Protein AF-A0A937B1C6-F1 (afdb_monomer_lite)

Sequence (159 aa):
MSKPRALLRRDWNGLRVAVRQAAEAGGISPDDLRMLPVHGDHEQVLGKVRQTFFNKTKPDAAWPDPPVPPEELLPKLIPAEEKAWLLLNETQKERNKFWVYEGRASAVCLILSRVPFDHAWLVCRKYEWMLHITDHDALIAYGAEMSVKLKASADGNFI

Structure (mmCIF, N/CA/C/O backbone):
data_AF-A0A937B1C6-F1
#
_entry.id   AF-A0A937B1C6-F1
#
loop_
_atom_site.group_PDB
_atom_site.id
_atom_site.type_symbol
_atom_site.label_atom_id
_atom_site.label_alt_id
_atom_site.label_comp_id
_atom_site.label_asym_id
_atom_site.label_entity_id
_atom_site.label_seq_id
_atom_site.pdbx_PDB_ins_code
_atom_site.Cartn_x
_atom_site.Cartn_y
_atom_site.Cartn_z
_atom_site.occupancy
_atom_site.B_iso_or_equiv
_atom_site.auth_seq_id
_atom_site.auth_comp_id
_atom_site.auth_asym_id
_atom_site.auth_atom_id
_atom_site.pdbx_PDB_model_num
ATOM 1 N N . MET A 1 1 ? 17.159 -11.667 -1.334 1.00 37.09 1 MET A N 1
ATOM 2 C CA . MET A 1 1 ? 17.625 -11.583 -2.740 1.00 37.09 1 MET A CA 1
ATOM 3 C C . MET A 1 1 ? 17.302 -10.185 -3.245 1.00 37.09 1 MET A C 1
ATOM 5 O O . MET A 1 1 ? 16.128 -9.885 -3.393 1.00 37.09 1 MET A O 1
ATOM 9 N N . SER A 1 2 ? 18.294 -9.312 -3.445 1.00 38.72 2 SER A N 1
ATOM 10 C CA . SER A 1 2 ? 18.035 -7.954 -3.948 1.00 38.72 2 SER A CA 1
ATOM 11 C C . SER A 1 2 ? 17.476 -7.995 -5.371 1.00 38.72 2 SER A C 1
ATOM 13 O O . SER A 1 2 ? 18.034 -8.670 -6.240 1.00 38.72 2 SER A O 1
ATOM 15 N N . LYS A 1 3 ? 16.382 -7.262 -5.605 1.00 40.69 3 LYS A N 1
ATOM 16 C CA . LYS A 1 3 ? 15.739 -7.120 -6.918 1.00 40.69 3 LYS A CA 1
ATOM 17 C C . LYS A 1 3 ? 16.776 -6.630 -7.959 1.00 40.69 3 LYS A C 1
ATOM 19 O O . LYS A 1 3 ? 17.524 -5.688 -7.681 1.00 40.69 3 LYS A O 1
ATOM 24 N N . PRO A 1 4 ? 16.887 -7.262 -9.144 1.00 39.56 4 PRO A N 1
ATOM 25 C CA . PRO A 1 4 ? 17.923 -6.929 -10.120 1.00 39.56 4 PRO A CA 1
ATOM 26 C C . PRO A 1 4 ? 17.765 -5.502 -10.677 1.00 39.56 4 PRO A C 1
ATOM 28 O O . PRO A 1 4 ? 16.711 -5.124 -11.185 1.00 39.56 4 PRO A O 1
ATOM 31 N N . ARG A 1 5 ? 18.867 -4.734 -10.652 1.00 44.44 5 ARG A N 1
ATOM 32 C CA . ARG A 1 5 ? 19.009 -3.310 -11.050 1.00 44.44 5 ARG A CA 1
ATOM 33 C C . ARG A 1 5 ? 18.690 -2.971 -12.524 1.00 44.44 5 ARG A C 1
ATOM 35 O O . ARG A 1 5 ? 18.899 -1.838 -12.949 1.00 44.44 5 ARG A O 1
ATOM 42 N N . ALA A 1 6 ? 18.185 -3.915 -13.316 1.00 41.50 6 ALA A N 1
ATOM 43 C CA . ALA A 1 6 ? 17.948 -3.745 -14.754 1.00 41.50 6 ALA A CA 1
ATOM 44 C C . ALA A 1 6 ? 16.578 -3.127 -15.114 1.00 41.50 6 ALA A C 1
ATOM 46 O O . ALA A 1 6 ? 16.298 -2.909 -16.289 1.00 41.50 6 ALA A O 1
ATOM 47 N N . LEU A 1 7 ? 15.723 -2.812 -14.134 1.00 47.03 7 LEU A N 1
ATOM 48 C CA . LEU A 1 7 ? 14.363 -2.300 -14.374 1.00 47.03 7 LEU A CA 1
ATOM 49 C C . LEU A 1 7 ? 14.267 -0.769 -14.547 1.00 47.03 7 LEU A C 1
ATOM 51 O O . LEU A 1 7 ? 13.194 -0.251 -14.832 1.00 47.03 7 LEU A O 1
ATOM 55 N N . LEU A 1 8 ? 15.385 -0.040 -14.470 1.00 45.09 8 LEU A N 1
ATOM 56 C CA . LEU A 1 8 ? 15.439 1.434 -14.427 1.00 45.09 8 LEU A CA 1
ATOM 57 C C . LEU A 1 8 ? 15.171 2.170 -15.764 1.00 45.09 8 LEU A C 1
ATOM 59 O O . LEU A 1 8 ? 15.509 3.348 -15.890 1.00 45.09 8 LEU A O 1
ATOM 63 N N . ARG A 1 9 ? 14.607 1.509 -16.784 1.00 44.66 9 ARG A N 1
ATOM 64 C CA . ARG A 1 9 ? 14.309 2.119 -18.102 1.00 44.66 9 ARG A CA 1
ATOM 65 C C . ARG A 1 9 ? 13.010 1.613 -18.738 1.00 44.66 9 ARG A C 1
ATOM 67 O O . ARG A 1 9 ? 12.961 1.415 -19.949 1.00 44.66 9 ARG A O 1
ATOM 74 N N . ARG A 1 10 ? 11.967 1.352 -17.952 1.00 47.50 10 ARG A N 1
ATOM 75 C CA . ARG A 1 10 ? 10.640 1.105 -18.529 1.00 47.50 10 ARG A CA 1
ATOM 76 C C . ARG A 1 10 ? 9.849 2.404 -18.532 1.00 47.50 10 ARG A C 1
ATOM 78 O O . ARG A 1 10 ? 9.736 3.072 -17.512 1.00 47.50 10 ARG A O 1
ATOM 85 N N . ASP A 1 11 ? 9.378 2.776 -19.719 1.00 48.97 11 ASP A N 1
ATOM 86 C CA . ASP A 1 11 ? 8.390 3.831 -19.910 1.00 48.97 11 ASP A CA 1
ATOM 87 C C . ASP A 1 11 ? 7.230 3.608 -18.938 1.00 48.97 11 ASP A C 1
ATOM 89 O O . ASP A 1 11 ? 6.852 2.458 -18.743 1.00 48.97 11 ASP A O 1
ATOM 93 N N . TRP A 1 12 ? 6.634 4.687 -18.417 1.00 53.59 12 TRP A N 1
ATOM 94 C CA . TRP A 1 12 ? 5.510 4.758 -17.455 1.00 53.59 12 TRP A CA 1
ATOM 95 C C . TRP A 1 12 ? 4.392 3.694 -17.595 1.00 53.59 12 TRP A C 1
ATOM 97 O O . TRP A 1 12 ? 3.596 3.448 -16.690 1.00 53.59 12 TRP A O 1
ATOM 107 N N . ASN A 1 13 ? 4.278 3.071 -18.765 1.00 63.34 13 ASN A N 1
ATOM 108 C CA . ASN A 1 13 ? 3.375 1.963 -19.030 1.00 63.34 13 ASN A CA 1
ATOM 109 C C . ASN A 1 13 ? 3.829 0.620 -18.432 1.00 63.34 13 ASN A C 1
ATOM 111 O O . ASN A 1 13 ? 2.987 -0.264 -18.301 1.00 63.34 13 ASN A O 1
ATOM 115 N N . GLY A 1 14 ? 5.103 0.435 -18.083 1.00 81.88 14 GLY A N 1
ATOM 116 C CA . GLY A 1 14 ? 5.681 -0.850 -17.696 1.00 81.88 14 GLY A CA 1
ATOM 117 C C . GLY A 1 14 ? 5.061 -1.414 -16.426 1.00 81.88 14 GLY A C 1
ATOM 118 O O . GLY A 1 14 ? 4.518 -2.521 -16.451 1.00 81.88 14 GLY A O 1
ATOM 119 N N . LEU A 1 15 ? 5.083 -0.637 -15.341 1.00 85.81 15 LEU A N 1
ATOM 120 C CA . LEU A 1 15 ? 4.482 -1.043 -14.070 1.00 85.81 15 LEU A CA 1
ATOM 121 C C . LEU A 1 15 ? 2.972 -1.263 -14.198 1.00 85.81 15 LEU A C 1
ATOM 123 O O . LEU A 1 15 ? 2.452 -2.283 -13.754 1.00 85.81 15 LEU A O 1
ATOM 127 N N . ARG A 1 16 ? 2.262 -0.351 -14.867 1.00 87.56 16 ARG A N 1
ATOM 128 C CA . ARG A 1 16 ? 0.814 -0.482 -15.088 1.00 87.56 16 ARG A CA 1
ATOM 129 C C . ARG A 1 16 ? 0.461 -1.743 -15.883 1.00 87.56 16 ARG A C 1
ATOM 131 O O . ARG A 1 16 ? -0.493 -2.441 -15.544 1.00 87.56 16 ARG A O 1
ATOM 138 N N . VAL A 1 17 ? 1.224 -2.045 -16.935 1.00 89.12 17 VAL A N 1
ATOM 139 C CA . VAL A 1 17 ? 1.053 -3.271 -17.728 1.00 89.12 17 VAL A CA 1
ATOM 140 C C . VAL A 1 17 ? 1.346 -4.503 -16.876 1.00 89.12 17 VAL A C 1
ATOM 142 O O . VAL A 1 17 ? 0.567 -5.450 -16.934 1.00 89.12 17 VAL A O 1
ATOM 145 N N . ALA A 1 18 ? 2.395 -4.473 -16.051 1.00 90.94 18 ALA A N 1
ATOM 146 C CA . ALA A 1 18 ? 2.729 -5.571 -15.148 1.00 90.94 18 ALA A CA 1
ATOM 147 C C . ALA A 1 18 ? 1.622 -5.825 -14.112 1.00 90.94 18 ALA A C 1
ATOM 149 O O . ALA A 1 18 ? 1.238 -6.973 -13.914 1.00 90.94 18 ALA A O 1
ATOM 150 N N . VAL A 1 19 ? 1.054 -4.773 -13.509 1.00 93.69 19 VAL A N 1
ATOM 151 C CA . VAL A 1 19 ? -0.090 -4.891 -12.585 1.00 93.69 19 VAL A CA 1
ATOM 152 C C . VAL A 1 19 ? -1.290 -5.511 -13.287 1.00 93.69 19 VAL A C 1
ATOM 154 O O . VAL A 1 19 ? -1.878 -6.453 -12.761 1.00 93.69 19 VAL A O 1
ATOM 157 N N . ARG A 1 20 ? -1.628 -5.044 -14.494 1.00 93.19 20 ARG A N 1
ATOM 158 C CA . ARG A 1 20 ? -2.737 -5.612 -15.271 1.00 93.19 20 ARG A CA 1
ATOM 159 C C . ARG A 1 20 ? -2.511 -7.094 -15.584 1.00 93.19 20 ARG A C 1
ATOM 161 O O . ARG A 1 20 ? -3.400 -7.899 -15.346 1.00 93.19 20 ARG A O 1
ATOM 168 N N . GLN A 1 21 ? -1.323 -7.459 -16.063 1.00 93.94 21 GLN A N 1
ATOM 169 C CA . GLN A 1 21 ? -0.977 -8.852 -16.363 1.00 93.94 21 GLN A CA 1
ATOM 170 C C . GLN A 1 21 ? -1.002 -9.734 -15.108 1.00 93.94 21 GLN A C 1
ATOM 172 O O . GLN A 1 21 ? -1.481 -10.863 -15.159 1.00 93.94 21 GLN A O 1
ATOM 177 N N . ALA A 1 22 ? -0.517 -9.225 -13.973 1.00 95.00 22 ALA A N 1
ATOM 178 C CA . ALA A 1 22 ? -0.553 -9.940 -12.702 1.00 95.00 22 ALA A CA 1
ATOM 179 C C . ALA A 1 22 ? -1.988 -10.133 -12.187 1.00 95.00 22 ALA A C 1
ATOM 181 O O . ALA A 1 22 ? -2.290 -11.205 -11.659 1.00 95.00 22 ALA A O 1
ATOM 182 N N . ALA A 1 23 ? -2.861 -9.136 -12.374 1.00 95.81 23 ALA A N 1
ATOM 183 C CA . ALA A 1 23 ? -4.282 -9.222 -12.052 1.00 95.81 23 ALA A CA 1
ATOM 184 C C . ALA A 1 23 ? -4.990 -10.271 -12.922 1.00 95.81 23 ALA A C 1
ATOM 186 O O . ALA A 1 23 ? -5.643 -11.164 -12.386 1.00 95.81 23 ALA A O 1
ATOM 187 N N . GLU A 1 24 ? -4.782 -10.228 -14.242 1.00 94.94 24 GLU A N 1
ATOM 188 C CA . GLU A 1 24 ? -5.323 -11.206 -15.198 1.00 94.94 24 GLU A CA 1
ATOM 189 C C . GLU A 1 24 ? -4.852 -12.632 -14.870 1.00 94.94 24 GLU A C 1
ATOM 191 O O . GLU A 1 24 ? -5.668 -13.538 -14.711 1.00 94.94 24 GLU A O 1
ATOM 196 N N . ALA A 1 25 ? -3.545 -12.829 -14.669 1.00 95.19 25 ALA A N 1
ATOM 197 C CA . ALA A 1 25 ? -2.973 -14.125 -14.294 1.00 95.19 25 ALA A CA 1
ATOM 198 C C . ALA A 1 25 ? -3.381 -14.592 -12.884 1.00 95.19 25 ALA A C 1
ATOM 200 O O . ALA A 1 25 ? -3.218 -15.762 -12.540 1.00 95.19 25 ALA A O 1
ATOM 201 N N . GLY A 1 26 ? -3.842 -13.678 -12.030 1.00 93.69 26 GLY A N 1
ATOM 202 C CA . GLY A 1 26 ? -4.365 -13.967 -10.697 1.00 93.69 26 GLY A CA 1
ATOM 203 C C . GLY A 1 26 ? -5.875 -14.196 -10.662 1.00 93.69 26 GLY A C 1
ATOM 204 O O . GLY A 1 26 ? -6.388 -14.513 -9.594 1.00 93.69 26 GLY A O 1
ATOM 205 N N . GLY A 1 27 ? -6.585 -14.015 -11.782 1.00 95.94 27 GLY A N 1
ATOM 206 C CA . GLY A 1 27 ? -8.049 -14.030 -11.807 1.00 95.94 27 GLY A CA 1
ATOM 207 C C . GLY A 1 27 ? -8.683 -12.914 -10.966 1.00 95.94 27 GLY A C 1
ATOM 208 O O . GLY A 1 27 ? -9.803 -13.077 -10.490 1.00 95.94 27 GLY A O 1
ATOM 209 N N . ILE A 1 28 ? -7.970 -11.803 -10.744 1.00 96.19 28 ILE A N 1
ATOM 210 C CA . ILE A 1 28 ? -8.456 -10.681 -9.935 1.00 96.19 28 ILE A CA 1
ATOM 211 C C . ILE A 1 28 ? -9.501 -9.908 -10.740 1.00 96.19 28 ILE A C 1
ATOM 213 O O . ILE A 1 28 ? -9.219 -9.407 -11.831 1.00 96.19 28 ILE A O 1
ATOM 217 N N . SER A 1 29 ? -10.707 -9.795 -10.188 1.00 95.06 29 SER A N 1
ATOM 218 C CA . SER A 1 29 ? -11.787 -9.035 -10.809 1.00 95.06 29 SER A CA 1
ATOM 219 C C . SER A 1 29 ? -11.592 -7.519 -10.629 1.00 95.06 29 SER A C 1
ATOM 221 O O . SER A 1 29 ? -10.956 -7.086 -9.663 1.00 95.06 29 SER A O 1
ATOM 223 N N . PRO A 1 30 ? -12.197 -6.676 -11.487 1.00 92.62 30 PRO A N 1
ATOM 224 C CA . PRO A 1 30 ? -12.214 -5.226 -11.283 1.00 92.62 30 PRO A CA 1
ATOM 225 C C . PRO A 1 30 ? -12.849 -4.772 -9.955 1.00 92.62 30 PRO A C 1
ATOM 227 O O . PRO A 1 30 ? -12.549 -3.678 -9.478 1.00 92.62 30 PRO A O 1
ATOM 230 N N . ASP A 1 31 ? -13.706 -5.592 -9.339 1.00 92.88 31 ASP A N 1
ATOM 231 C CA . ASP A 1 31 ? -14.314 -5.286 -8.036 1.00 92.88 31 ASP A CA 1
ATOM 232 C C . ASP A 1 31 ? -13.335 -5.468 -6.867 1.00 92.88 31 ASP A C 1
ATOM 234 O O . ASP A 1 31 ? -13.509 -4.858 -5.798 1.00 92.88 31 ASP A O 1
ATOM 238 N N . ASP A 1 32 ? -12.307 -6.290 -7.090 1.00 95.56 32 ASP A N 1
ATOM 239 C CA . ASP A 1 32 ? -11.260 -6.627 -6.130 1.00 95.56 32 ASP A CA 1
ATOM 240 C C . ASP A 1 32 ? -9.988 -5.815 -6.352 1.00 95.56 32 ASP A C 1
ATOM 242 O O . ASP A 1 32 ? -9.258 -5.568 -5.391 1.00 95.56 32 ASP A O 1
ATOM 246 N N . LEU A 1 33 ? -9.744 -5.355 -7.581 1.00 96.56 33 LEU A N 1
ATOM 247 C CA . LEU A 1 33 ? -8.722 -4.365 -7.889 1.00 96.56 33 LEU A CA 1
ATOM 248 C C . LEU A 1 33 ? -9.046 -3.605 -9.180 1.00 96.56 33 LEU A C 1
ATOM 250 O O . LEU A 1 33 ? -9.074 -4.177 -10.269 1.00 96.56 33 LEU A O 1
ATOM 254 N N . ARG A 1 34 ? -9.169 -2.282 -9.082 1.00 94.81 34 ARG A N 1
ATOM 255 C CA . ARG A 1 34 ? -9.315 -1.389 -10.237 1.00 94.81 34 ARG A CA 1
ATOM 256 C C . ARG A 1 34 ? -8.383 -0.197 -10.137 1.00 94.81 34 ARG A C 1
ATOM 258 O O . ARG A 1 34 ? -8.216 0.394 -9.075 1.00 94.81 34 ARG A O 1
ATOM 265 N N . MET A 1 35 ? -7.809 0.191 -11.268 1.00 93.75 35 MET A N 1
ATOM 266 C CA . MET A 1 35 ? -7.075 1.449 -11.379 1.00 93.75 35 MET A CA 1
ATOM 267 C C . MET A 1 35 ? -8.065 2.616 -11.411 1.00 93.75 35 MET A C 1
ATOM 269 O O . MET A 1 35 ? -9.061 2.560 -12.136 1.00 93.75 35 MET A O 1
ATOM 273 N N . LEU A 1 36 ? -7.784 3.680 -10.661 1.00 90.75 36 LEU A N 1
ATOM 274 C CA . LEU A 1 36 ? -8.572 4.904 -10.737 1.00 90.75 36 LEU A CA 1
ATOM 275 C C . LEU A 1 36 ? -8.238 5.680 -12.023 1.00 90.75 36 LEU A C 1
ATOM 277 O O . LEU A 1 36 ? -7.070 5.735 -12.426 1.00 90.75 36 LEU A O 1
ATOM 281 N N . PRO A 1 37 ? -9.235 6.300 -12.680 1.00 83.56 37 PRO A N 1
ATOM 282 C CA . PRO A 1 37 ? -8.989 7.188 -13.810 1.00 83.56 37 PRO A CA 1
ATOM 283 C C . PRO A 1 37 ? -8.097 8.359 -13.397 1.00 83.56 37 PRO A C 1
ATOM 285 O O . PRO A 1 37 ? -8.321 8.973 -12.358 1.00 83.56 37 PRO A O 1
ATOM 288 N N . VAL A 1 38 ? -7.107 8.694 -14.233 1.00 74.00 38 VAL A N 1
ATOM 289 C CA . VAL A 1 38 ? -6.123 9.750 -13.930 1.00 74.00 38 VAL A CA 1
ATOM 290 C C . VAL A 1 38 ? -6.786 11.114 -13.714 1.00 74.00 38 VAL A C 1
ATOM 292 O O . VAL A 1 38 ? -6.314 11.885 -12.885 1.00 74.00 38 VAL A O 1
ATOM 295 N N . HIS A 1 39 ? -7.884 11.385 -14.421 1.00 72.31 39 HIS A N 1
ATOM 296 C CA . HIS A 1 39 ? -8.707 12.577 -14.244 1.00 72.31 39 HIS A CA 1
ATOM 297 C C . HIS A 1 39 ? -9.908 12.242 -13.348 1.00 72.31 39 HIS A C 1
ATOM 299 O O . HIS A 1 39 ? -10.688 11.351 -13.685 1.00 72.31 39 HIS A O 1
ATOM 305 N N . GLY A 1 40 ? -10.056 12.948 -12.220 1.00 77.25 40 GLY A N 1
ATOM 306 C CA . GLY A 1 40 ? -11.126 12.730 -11.237 1.00 77.25 40 GLY A CA 1
ATOM 307 C C . GLY A 1 40 ? -10.610 12.169 -9.909 1.00 7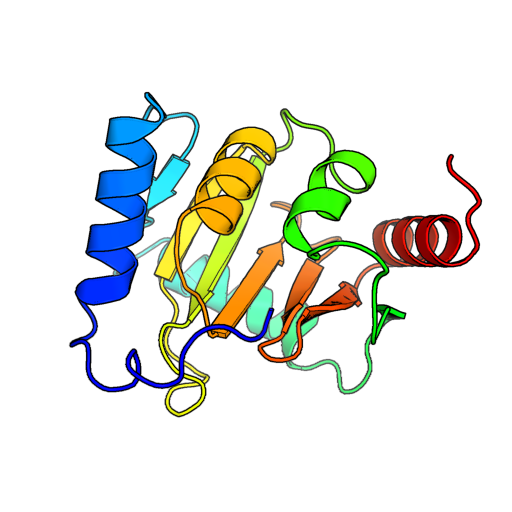7.25 40 GLY A C 1
ATOM 308 O O . GLY A 1 40 ? -9.762 12.784 -9.260 1.00 77.25 40 GLY A O 1
ATOM 309 N N . ASP A 1 41 ? -11.119 11.001 -9.506 1.00 81.31 41 ASP A N 1
ATOM 310 C CA . ASP A 1 41 ? -10.888 10.388 -8.185 1.00 81.31 41 ASP A CA 1
ATOM 311 C C . ASP A 1 41 ? -9.402 10.239 -7.823 1.00 81.31 41 ASP A C 1
ATOM 313 O O . ASP A 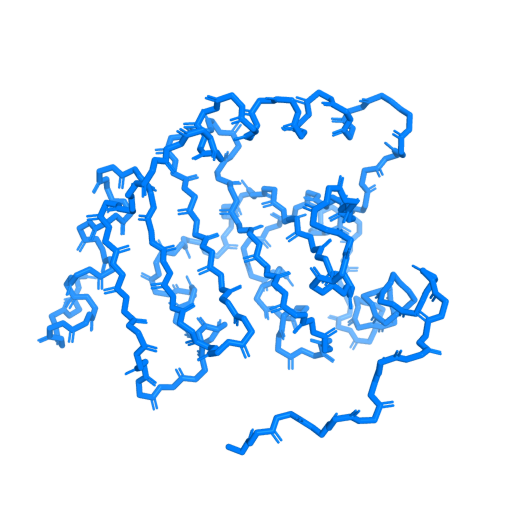1 41 ? -9.024 10.358 -6.657 1.00 81.31 41 ASP A O 1
ATOM 317 N N . HIS A 1 42 ? -8.539 10.033 -8.821 1.00 87.00 42 HIS A N 1
ATOM 318 C CA . HIS A 1 42 ? -7.095 9.934 -8.637 1.00 87.00 42 HIS A CA 1
ATOM 319 C C . HIS A 1 42 ? -6.490 11.160 -7.935 1.00 87.00 42 HIS A C 1
ATOM 321 O O . HIS A 1 42 ? -5.772 11.014 -6.942 1.00 87.00 42 HIS A O 1
ATOM 327 N N . GLU A 1 43 ? -6.798 12.369 -8.409 1.00 86.56 43 GLU A N 1
ATOM 328 C CA . GLU A 1 43 ? -6.253 13.605 -7.840 1.00 86.56 43 GLU A CA 1
ATOM 329 C C . GLU A 1 43 ? -6.802 13.862 -6.437 1.00 86.56 43 GLU A C 1
ATOM 331 O O . GLU A 1 43 ? -6.062 14.290 -5.549 1.00 86.56 43 GLU A O 1
ATOM 336 N N . GLN A 1 44 ? -8.079 13.542 -6.209 1.00 91.06 44 GLN A N 1
ATOM 337 C CA . GLN A 1 44 ? -8.703 13.687 -4.897 1.00 91.06 44 GLN A CA 1
ATOM 338 C C . GLN A 1 44 ? -8.060 12.753 -3.864 1.00 91.06 44 GLN A C 1
ATOM 340 O O . GLN A 1 44 ? -7.744 13.188 -2.751 1.00 91.06 44 GLN A O 1
ATOM 345 N N . VAL A 1 45 ? -7.842 11.483 -4.225 1.00 94.06 45 VAL A N 1
ATOM 346 C CA . VAL A 1 45 ? -7.188 10.510 -3.344 1.00 94.06 45 VAL A CA 1
ATOM 347 C C . VAL A 1 45 ? -5.762 10.957 -3.044 1.00 94.06 45 VAL A C 1
ATOM 349 O O . VAL A 1 45 ? -5.407 11.059 -1.870 1.00 94.06 45 VAL A O 1
ATOM 352 N N . LEU A 1 46 ? -4.967 11.301 -4.063 1.00 91.69 46 LEU A N 1
ATOM 353 C CA . LEU A 1 46 ? -3.597 11.778 -3.854 1.00 91.69 46 LEU A CA 1
ATOM 354 C C . LEU A 1 46 ? -3.536 13.052 -3.011 1.00 91.69 46 LEU A C 1
ATOM 356 O O . LEU A 1 46 ? -2.674 13.156 -2.139 1.00 91.69 46 LEU A O 1
ATOM 360 N N . GLY A 1 47 ? -4.441 14.006 -3.238 1.00 92.06 47 GLY A N 1
ATOM 361 C CA . GLY A 1 47 ? -4.531 15.236 -2.451 1.00 92.06 47 GLY A CA 1
ATOM 362 C C . GLY A 1 47 ? -4.734 14.947 -0.965 1.00 92.06 47 GLY A C 1
ATOM 363 O O . GLY A 1 47 ? -3.984 15.458 -0.131 1.00 92.06 47 GLY A O 1
ATOM 364 N N . LYS A 1 48 ? -5.676 14.055 -0.635 1.00 94.75 48 LYS A N 1
ATOM 365 C CA . LYS A 1 48 ? -5.926 13.629 0.750 1.00 94.75 48 LYS A CA 1
ATOM 366 C C . LYS A 1 48 ? -4.751 12.861 1.350 1.00 94.75 48 LYS A C 1
ATOM 368 O O . LYS A 1 48 ? -4.347 13.166 2.466 1.00 94.75 48 LYS A O 1
ATOM 373 N N . VAL A 1 49 ? -4.153 11.913 0.620 1.00 94.75 49 VAL A N 1
ATOM 374 C CA . VAL A 1 49 ? -2.970 11.174 1.108 1.00 94.75 49 VAL A CA 1
ATOM 375 C C . VAL A 1 49 ? -1.822 12.131 1.423 1.00 94.75 49 VAL A C 1
ATOM 377 O O . VAL A 1 49 ? -1.197 12.025 2.479 1.00 94.75 49 VAL A O 1
ATOM 380 N N . ARG A 1 50 ? -1.568 13.102 0.539 1.00 92.62 50 ARG A N 1
ATOM 381 C CA . ARG A 1 50 ? -0.516 14.104 0.738 1.00 92.62 50 ARG A CA 1
ATOM 382 C C . ARG A 1 50 ? -0.768 14.951 1.978 1.00 92.62 50 ARG A C 1
ATOM 384 O O . ARG A 1 50 ? 0.126 15.087 2.811 1.00 92.62 50 ARG A O 1
ATOM 391 N N . GLN A 1 51 ? -1.987 15.474 2.105 1.00 94.19 51 GLN A N 1
ATOM 392 C CA . GLN A 1 51 ? -2.391 16.309 3.231 1.00 94.19 51 GLN A CA 1
ATOM 393 C C . GLN A 1 51 ? -2.274 15.567 4.568 1.00 94.19 51 GLN A C 1
ATOM 395 O O . GLN A 1 51 ? -1.767 16.140 5.530 1.00 94.19 51 GLN A O 1
ATOM 400 N N . THR A 1 52 ? -2.720 14.310 4.620 1.00 94.38 52 THR A N 1
ATOM 401 C CA . THR A 1 52 ? -2.805 13.535 5.866 1.00 94.38 52 THR A CA 1
ATOM 402 C C . THR A 1 52 ? -1.479 12.891 6.264 1.00 94.38 52 THR A C 1
ATOM 404 O O . THR A 1 52 ? -1.137 12.863 7.448 1.00 94.38 52 THR A O 1
ATOM 407 N N . PHE A 1 53 ? -0.725 12.358 5.297 1.00 94.50 53 PHE A N 1
ATOM 408 C CA . PHE A 1 53 ? 0.416 11.487 5.583 1.00 94.50 53 PHE A CA 1
ATOM 409 C C . PHE A 1 53 ? 1.750 12.019 5.067 1.00 94.50 53 PHE A C 1
ATOM 411 O O . PHE A 1 53 ? 2.712 12.027 5.829 1.00 94.50 53 PHE A O 1
ATOM 418 N N . PHE A 1 54 ? 1.847 12.478 3.814 1.00 89.88 54 PHE A N 1
ATOM 419 C CA . PHE A 1 54 ? 3.164 12.813 3.236 1.00 89.88 54 PHE A CA 1
ATOM 420 C C . PHE A 1 54 ? 3.792 14.076 3.832 1.00 89.88 54 PHE A C 1
ATOM 422 O O . PHE A 1 54 ? 5.008 14.232 3.785 1.00 89.88 54 PHE A O 1
ATOM 429 N N . ASN A 1 55 ? 2.988 14.955 4.432 1.00 87.31 55 ASN A N 1
ATOM 430 C CA . ASN A 1 55 ? 3.496 16.117 5.161 1.00 87.31 55 ASN A CA 1
ATOM 431 C C . ASN A 1 55 ? 4.084 15.761 6.541 1.00 87.31 55 ASN A C 1
ATOM 433 O O . ASN A 1 55 ? 4.684 16.620 7.189 1.00 87.31 55 ASN A O 1
ATOM 437 N N . LYS A 1 56 ? 3.924 14.519 7.019 1.00 87.62 56 LYS A N 1
ATOM 438 C CA . LYS A 1 56 ? 4.531 14.075 8.277 1.00 87.62 56 LYS A CA 1
ATOM 439 C C . LYS A 1 56 ? 6.032 13.856 8.086 1.00 87.62 56 LYS A C 1
ATOM 441 O O . LYS A 1 56 ? 6.460 13.130 7.196 1.00 87.62 56 LYS A O 1
ATOM 446 N N . THR A 1 57 ? 6.837 14.434 8.975 1.00 81.62 57 THR A N 1
ATOM 447 C CA . THR A 1 57 ? 8.307 14.326 8.932 1.00 81.62 57 THR A CA 1
ATOM 448 C C . THR A 1 57 ? 8.847 13.049 9.571 1.00 81.62 57 THR A C 1
ATOM 450 O O . THR A 1 57 ? 9.998 12.689 9.335 1.00 81.62 57 THR A O 1
ATOM 453 N N . LYS A 1 58 ? 8.039 12.366 10.390 1.00 89.00 58 LYS A N 1
ATOM 454 C CA . LYS A 1 58 ? 8.411 11.125 11.071 1.00 89.00 58 LYS A CA 1
ATOM 455 C C . LYS A 1 58 ? 7.284 10.097 10.969 1.00 89.00 58 LYS A C 1
ATOM 457 O O . LYS A 1 58 ? 6.119 10.488 11.070 1.00 89.00 58 LYS A O 1
ATOM 462 N N . PRO A 1 59 ? 7.617 8.812 10.773 1.00 92.44 59 PRO A N 1
ATOM 463 C CA . PRO A 1 59 ? 6.640 7.743 10.875 1.00 92.44 59 PRO A CA 1
ATOM 464 C C . PRO A 1 59 ? 6.257 7.468 12.331 1.00 92.44 59 PRO A C 1
ATOM 466 O O . PRO A 1 59 ? 7.024 7.754 13.252 1.00 92.44 59 PRO A O 1
ATOM 469 N N . ASP A 1 60 ? 5.080 6.879 12.522 1.00 95.94 60 ASP A N 1
ATOM 470 C CA . ASP A 1 60 ? 4.559 6.508 13.843 1.00 95.94 60 ASP A CA 1
ATOM 471 C C . ASP A 1 60 ? 5.153 5.147 14.309 1.00 95.94 60 ASP A C 1
ATOM 473 O O . ASP A 1 60 ? 5.347 4.899 15.511 1.00 95.94 60 ASP A O 1
ATOM 477 N N . ALA A 1 61 ? 5.511 4.281 13.351 1.00 96.81 61 ALA A N 1
ATOM 478 C CA . ALA A 1 61 ? 6.346 3.091 13.534 1.00 96.81 61 ALA A CA 1
ATOM 479 C C . ALA A 1 61 ? 7.106 2.732 12.244 1.00 96.81 61 ALA A C 1
ATOM 481 O O . ALA A 1 61 ? 6.664 3.053 11.142 1.00 96.81 61 ALA A O 1
ATOM 482 N N . ALA A 1 62 ? 8.234 2.035 12.373 1.00 96.38 62 ALA A N 1
ATOM 483 C CA . ALA A 1 62 ? 8.990 1.507 11.242 1.00 96.38 62 ALA A CA 1
ATOM 484 C C . ALA A 1 62 ? 9.651 0.178 11.615 1.00 96.38 62 ALA A C 1
ATOM 486 O O . ALA A 1 62 ? 10.148 0.029 12.730 1.00 96.38 62 ALA A O 1
ATOM 487 N N . TRP A 1 63 ? 9.689 -0.744 10.659 1.00 96.31 63 TRP A N 1
ATOM 488 C CA . TRP A 1 63 ? 10.439 -1.9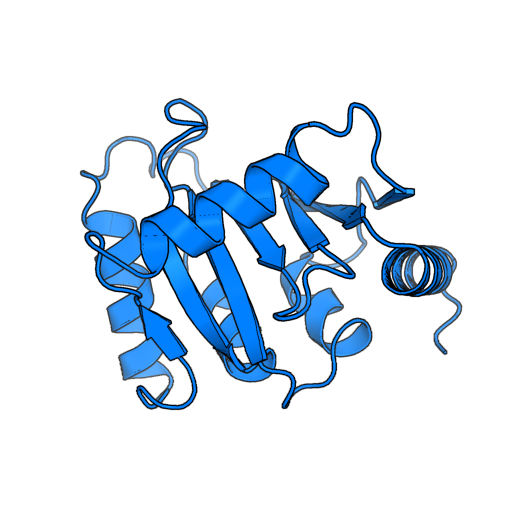91 10.706 1.00 96.31 63 TRP A CA 1
ATOM 489 C C . TRP A 1 63 ? 11.445 -1.973 9.545 1.00 96.31 63 TRP A C 1
ATOM 491 O O . TRP A 1 63 ? 11.067 -2.265 8.410 1.00 96.31 63 TRP A O 1
ATOM 501 N N . PRO A 1 64 ? 12.700 -1.544 9.794 1.00 94.44 64 PRO A N 1
ATOM 502 C CA . PRO A 1 64 ? 13.675 -1.314 8.727 1.00 94.44 64 PRO A CA 1
ATOM 503 C C . PRO A 1 64 ? 14.121 -2.574 7.984 1.00 94.44 64 PRO A C 1
ATOM 505 O O . PRO A 1 64 ? 14.400 -2.487 6.798 1.00 94.44 64 PRO A O 1
ATOM 508 N N . ASP A 1 65 ? 14.202 -3.705 8.686 1.00 92.62 65 ASP A N 1
ATOM 509 C CA . ASP A 1 65 ? 14.702 -4.977 8.156 1.00 92.62 65 ASP A CA 1
ATOM 510 C C . ASP A 1 65 ? 13.793 -6.126 8.637 1.00 92.62 65 ASP A C 1
ATOM 512 O O . ASP A 1 65 ? 14.080 -6.782 9.646 1.00 92.62 65 ASP A O 1
ATOM 516 N N . PRO A 1 66 ? 12.601 -6.287 8.032 1.00 93.00 66 PRO A N 1
ATOM 517 C CA . PRO A 1 66 ? 11.709 -7.386 8.365 1.00 93.00 66 PRO A CA 1
ATOM 518 C C . PRO A 1 66 ? 12.305 -8.739 7.937 1.00 93.00 66 PRO A C 1
ATOM 520 O O . PRO A 1 66 ? 12.957 -8.835 6.902 1.00 93.00 66 PRO A O 1
ATOM 523 N N . PRO A 1 67 ? 12.053 -9.825 8.695 1.00 91.69 67 PRO A N 1
ATOM 524 C CA . PRO A 1 67 ? 12.645 -11.143 8.441 1.00 91.69 67 PRO A CA 1
ATOM 525 C C . PRO A 1 67 ? 12.091 -11.832 7.184 1.00 91.69 67 PRO A C 1
ATOM 527 O O . PRO A 1 67 ? 12.603 -12.870 6.768 1.00 91.69 67 PRO A O 1
ATOM 530 N N . VAL A 1 68 ? 11.021 -11.283 6.611 1.00 91.75 68 VAL A N 1
ATOM 531 C CA . VAL A 1 68 ? 10.358 -11.732 5.384 1.00 91.75 68 VAL A CA 1
ATOM 532 C C . VAL A 1 68 ? 10.032 -10.503 4.531 1.00 91.75 68 VAL A C 1
ATOM 534 O O . VAL A 1 68 ? 9.971 -9.397 5.080 1.00 91.75 68 VAL A O 1
ATOM 537 N N . PRO A 1 69 ? 9.791 -10.665 3.218 1.00 91.31 69 PRO A N 1
ATOM 538 C CA . PRO A 1 69 ? 9.366 -9.560 2.367 1.00 91.31 69 PRO A CA 1
ATOM 539 C C . PRO A 1 69 ? 8.160 -8.798 2.959 1.00 91.31 69 PRO A C 1
ATOM 541 O O . PRO A 1 69 ? 7.209 -9.435 3.425 1.00 91.31 69 PRO A O 1
ATOM 544 N N . PRO A 1 70 ? 8.155 -7.452 2.962 1.00 92.75 70 PRO A N 1
ATOM 545 C CA . PRO A 1 70 ? 7.091 -6.649 3.573 1.00 92.75 70 PRO A CA 1
ATOM 546 C C . PRO A 1 70 ? 5.679 -6.978 3.086 1.00 92.75 70 PRO A C 1
ATOM 548 O O . PRO A 1 70 ? 4.729 -6.930 3.869 1.00 92.75 70 PRO A O 1
ATOM 551 N N . GLU A 1 71 ? 5.526 -7.333 1.811 1.00 90.94 71 GLU A N 1
ATOM 552 C CA . GLU A 1 71 ? 4.255 -7.754 1.222 1.00 90.94 71 GLU A CA 1
ATOM 553 C C . GLU A 1 71 ? 3.676 -9.021 1.875 1.00 90.94 71 GLU A C 1
ATOM 555 O O . GLU A 1 71 ? 2.455 -9.162 1.939 1.00 90.94 71 GLU A O 1
ATOM 560 N N . GLU A 1 72 ? 4.516 -9.899 2.433 1.00 91.50 72 GLU A N 1
ATOM 561 C CA . GLU A 1 72 ? 4.086 -11.096 3.171 1.00 91.50 72 GLU A CA 1
ATOM 562 C C . GLU A 1 72 ? 3.598 -10.773 4.592 1.00 91.50 72 GLU A C 1
ATOM 564 O O . GLU A 1 72 ? 2.900 -11.576 5.217 1.00 91.50 72 GLU A O 1
ATOM 569 N N . LEU A 1 73 ? 3.930 -9.589 5.117 1.00 93.44 73 LEU A N 1
ATOM 570 C CA . LEU A 1 73 ? 3.470 -9.124 6.428 1.00 93.44 73 LEU A CA 1
ATOM 571 C C . LEU A 1 73 ? 2.099 -8.446 6.365 1.00 93.44 73 LEU A C 1
ATOM 573 O O . LEU A 1 73 ? 1.374 -8.444 7.360 1.00 93.44 73 LEU A O 1
ATOM 577 N N . LEU A 1 74 ? 1.719 -7.897 5.208 1.00 94.12 74 LEU A N 1
ATOM 578 C CA . LEU A 1 74 ? 0.466 -7.157 5.037 1.00 94.12 74 LEU A CA 1
ATOM 579 C C . LEU A 1 74 ? -0.790 -7.940 5.471 1.00 94.12 74 LEU A C 1
ATOM 581 O O . LEU A 1 74 ? -1.614 -7.339 6.166 1.00 94.12 74 LEU A O 1
ATOM 585 N N . PRO A 1 75 ? -0.943 -9.253 5.183 1.00 93.50 75 PRO A N 1
ATOM 586 C CA . PRO A 1 75 ? -2.117 -10.019 5.618 1.00 93.50 75 PRO A CA 1
ATOM 587 C C . PRO A 1 75 ? -2.274 -10.138 7.140 1.00 93.50 75 PRO A C 1
ATOM 589 O O . PRO A 1 75 ? -3.362 -10.441 7.620 1.00 93.50 75 PRO A O 1
ATOM 592 N N . LYS A 1 76 ? -1.199 -9.916 7.910 1.00 92.38 76 LYS A N 1
ATOM 593 C CA . LYS A 1 76 ? -1.239 -9.907 9.384 1.00 92.38 76 LYS A CA 1
ATOM 594 C C . LYS A 1 76 ? -1.657 -8.548 9.945 1.00 92.38 76 LYS A C 1
ATOM 596 O O . LYS A 1 76 ? -2.101 -8.454 11.083 1.00 92.38 76 LYS A O 1
ATOM 601 N N . LEU A 1 77 ? -1.485 -7.488 9.159 1.00 94.88 77 LEU A N 1
ATOM 602 C CA . LEU A 1 77 ? -1.736 -6.108 9.574 1.00 94.88 77 LEU A CA 1
ATOM 603 C C . LEU A 1 77 ? -3.121 -5.620 9.141 1.00 94.88 77 LEU A C 1
ATOM 605 O O . LEU A 1 77 ? -3.740 -4.809 9.839 1.00 94.88 77 LEU A O 1
ATOM 609 N N . ILE A 1 78 ? -3.597 -6.109 7.994 1.00 95.12 78 ILE A N 1
ATOM 610 C CA . ILE A 1 78 ? -4.819 -5.652 7.335 1.00 95.12 78 ILE A CA 1
ATOM 611 C C . ILE A 1 78 ? -5.733 -6.859 7.061 1.00 95.12 78 ILE A C 1
ATOM 613 O O . ILE A 1 78 ? -5.286 -7.825 6.439 1.00 95.12 78 ILE A O 1
ATOM 617 N N . PRO A 1 79 ? -7.018 -6.813 7.462 1.00 95.19 79 PRO A N 1
ATOM 618 C CA . PRO A 1 79 ? -7.999 -7.828 7.094 1.00 95.19 79 PRO A CA 1
ATOM 619 C C . PRO A 1 79 ? -8.092 -8.020 5.575 1.00 95.19 79 PRO A C 1
ATOM 621 O O . PRO A 1 79 ? -8.176 -7.050 4.826 1.00 95.19 79 PRO A O 1
ATOM 624 N N . ALA A 1 80 ? -8.158 -9.275 5.122 1.00 94.88 80 ALA A N 1
ATOM 625 C CA . ALA A 1 80 ? -8.140 -9.639 3.700 1.00 94.88 80 ALA A CA 1
ATOM 626 C C . ALA A 1 80 ? -9.198 -8.910 2.844 1.00 94.88 80 ALA A C 1
ATOM 628 O O . ALA A 1 80 ? -8.925 -8.539 1.702 1.00 94.88 80 ALA A O 1
ATOM 629 N N . GLU A 1 81 ? -10.383 -8.681 3.412 1.00 95.56 81 GLU A N 1
ATOM 630 C CA . GLU A 1 81 ? -11.531 -8.061 2.739 1.00 95.56 81 GLU A CA 1
ATOM 631 C C . GLU A 1 81 ? -11.536 -6.527 2.799 1.00 95.56 81 GLU A C 1
ATOM 633 O O . GLU A 1 81 ? -12.370 -5.883 2.158 1.00 95.56 81 GLU A O 1
ATOM 638 N N . GLU A 1 82 ? -10.629 -5.915 3.567 1.00 95.81 82 GLU A N 1
ATOM 639 C CA . GLU A 1 82 ? -10.588 -4.463 3.699 1.00 95.81 82 GLU A CA 1
ATOM 640 C C . GLU A 1 82 ? -10.212 -3.821 2.360 1.00 95.81 82 GLU A C 1
ATOM 642 O O . GLU A 1 82 ? -9.184 -4.139 1.759 1.00 95.81 82 GLU A O 1
ATOM 647 N N . LYS A 1 83 ? -11.051 -2.892 1.887 1.00 96.06 83 LYS A N 1
ATOM 648 C CA . LYS A 1 83 ? -10.733 -2.079 0.713 1.00 96.06 83 LYS A CA 1
ATOM 649 C C . LYS A 1 83 ? -9.794 -0.941 1.098 1.00 96.06 83 LYS A C 1
ATOM 651 O O . LYS A 1 83 ? -10.124 -0.122 1.959 1.00 96.06 83 LYS A O 1
ATOM 656 N N . ALA A 1 84 ? -8.677 -0.845 0.391 1.00 96.69 84 ALA A N 1
ATOM 657 C CA . ALA A 1 84 ? -7.659 0.178 0.573 1.00 96.69 84 ALA A CA 1
ATOM 658 C C . ALA A 1 84 ? -7.296 0.840 -0.763 1.00 96.69 84 ALA A C 1
ATOM 660 O O . ALA A 1 84 ? -7.535 0.298 -1.848 1.00 96.69 84 ALA A O 1
ATOM 661 N N . TRP A 1 85 ? -6.702 2.025 -0.670 1.00 97.69 85 TRP A N 1
ATOM 662 C CA . TRP A 1 85 ? -6.017 2.652 -1.790 1.00 97.69 85 TRP A CA 1
ATOM 663 C C . TRP A 1 85 ? -4.603 2.088 -1.878 1.00 97.69 85 TRP A C 1
ATOM 665 O O . TRP A 1 85 ? -3.866 2.130 -0.895 1.00 97.69 85 TRP A O 1
ATOM 675 N N . LEU A 1 86 ? -4.213 1.606 -3.052 1.00 97.06 86 LEU A N 1
ATOM 676 C CA . LEU A 1 86 ? -2.832 1.262 -3.367 1.00 97.06 86 LEU A CA 1
ATOM 677 C C . LEU A 1 86 ? -2.253 2.363 -4.252 1.00 97.06 86 LEU A C 1
ATOM 679 O O . LEU A 1 86 ? -2.765 2.616 -5.341 1.00 97.06 86 LEU A O 1
ATOM 683 N N . LEU A 1 87 ? -1.179 2.998 -3.797 1.00 95.12 87 LEU A N 1
ATOM 684 C CA . LEU A 1 87 ? -0.388 3.928 -4.590 1.00 95.12 87 LEU A CA 1
ATOM 685 C C . LEU A 1 87 ? 0.928 3.238 -4.935 1.00 95.12 87 LEU A C 1
ATOM 687 O O . LEU A 1 87 ? 1.632 2.754 -4.049 1.00 95.12 87 LEU A O 1
ATOM 691 N N . LEU A 1 88 ? 1.273 3.224 -6.215 1.00 92.19 88 LEU A N 1
ATOM 692 C CA . LEU A 1 88 ? 2.522 2.661 -6.709 1.00 92.19 88 LEU A CA 1
ATOM 693 C C . LEU A 1 88 ? 3.339 3.724 -7.426 1.00 92.19 88 LEU A C 1
ATOM 695 O O . LEU A 1 88 ? 2.793 4.511 -8.202 1.00 92.19 88 LEU A O 1
ATOM 699 N N . ASN A 1 89 ? 4.650 3.695 -7.202 1.00 86.62 89 ASN A N 1
ATOM 700 C CA . ASN A 1 89 ? 5.606 4.461 -7.988 1.00 86.62 89 ASN A CA 1
ATOM 701 C C . ASN A 1 89 ? 6.540 3.511 -8.753 1.00 86.62 89 ASN A C 1
ATOM 703 O O . ASN A 1 89 ? 6.993 2.500 -8.217 1.00 86.62 89 ASN A O 1
ATOM 707 N N . GLU A 1 90 ? 6.808 3.850 -10.011 1.00 70.44 90 GLU A N 1
ATOM 708 C CA . GLU A 1 90 ? 7.682 3.097 -10.912 1.00 70.44 90 GLU A CA 1
ATOM 709 C C . GLU A 1 90 ? 9.156 3.493 -10.780 1.00 70.44 90 GLU A C 1
ATOM 711 O O . GLU A 1 90 ? 10.025 2.668 -11.047 1.00 70.44 90 GLU A O 1
ATOM 716 N N . THR A 1 91 ? 9.461 4.724 -10.348 1.00 69.31 91 THR A N 1
ATOM 717 C CA . THR A 1 91 ? 10.845 5.141 -10.104 1.00 69.31 91 THR A CA 1
ATOM 718 C C . THR A 1 91 ? 10.988 6.142 -8.960 1.00 69.31 91 THR A C 1
ATOM 720 O O . THR A 1 91 ? 10.287 7.153 -8.886 1.00 69.31 91 THR A O 1
ATOM 723 N N . GLN A 1 92 ? 12.012 5.950 -8.124 1.00 65.38 92 GLN A N 1
ATOM 724 C CA . GLN A 1 92 ? 12.415 6.927 -7.100 1.00 65.38 92 GLN A CA 1
ATOM 725 C C . GLN A 1 92 ? 12.690 8.339 -7.634 1.00 65.38 92 GLN A C 1
ATOM 727 O O . GLN A 1 92 ? 12.619 9.314 -6.878 1.00 65.38 92 GLN A O 1
ATOM 732 N N . LYS A 1 93 ? 13.026 8.468 -8.925 1.00 67.12 93 LYS A N 1
ATOM 733 C CA . LYS A 1 93 ? 13.316 9.762 -9.560 1.00 67.12 93 LYS A CA 1
ATOM 734 C C . LYS A 1 93 ? 12.067 10.622 -9.748 1.00 67.12 93 LYS A C 1
ATOM 736 O O . LYS A 1 93 ? 12.190 11.833 -9.903 1.00 67.12 93 LYS A O 1
ATOM 741 N N . GLU A 1 94 ? 10.876 10.032 -9.688 1.00 68.19 94 GLU A N 1
ATOM 742 C CA . GLU A 1 94 ? 9.610 10.718 -9.941 1.00 68.19 94 GLU A CA 1
ATOM 743 C C . GLU A 1 94 ? 8.662 10.565 -8.749 1.00 68.19 94 GLU A C 1
ATOM 745 O O . GLU A 1 94 ? 7.556 10.043 -8.850 1.00 68.19 94 GLU A O 1
ATOM 750 N N . ARG A 1 95 ? 9.092 11.080 -7.590 1.00 67.56 95 ARG A N 1
ATOM 751 C CA . ARG A 1 95 ? 8.401 10.970 -6.286 1.00 67.56 95 ARG A CA 1
ATOM 752 C C . ARG A 1 95 ? 6.948 11.464 -6.249 1.00 67.56 95 ARG A C 1
ATOM 754 O O . ARG A 1 95 ? 6.248 11.187 -5.286 1.00 67.56 95 ARG A O 1
ATOM 761 N N . ASN A 1 96 ? 6.500 12.205 -7.262 1.00 73.12 96 ASN A N 1
ATOM 762 C CA . ASN A 1 96 ? 5.186 12.853 -7.284 1.00 73.12 96 ASN A CA 1
ATOM 763 C C . ASN A 1 96 ? 4.181 12.214 -8.243 1.00 73.12 96 ASN A C 1
ATOM 765 O O . ASN A 1 96 ? 3.043 12.686 -8.312 1.00 73.12 96 ASN A O 1
ATOM 769 N N . LYS A 1 97 ? 4.580 11.181 -8.982 1.00 82.44 97 LYS A N 1
ATOM 770 C CA . LYS A 1 97 ? 3.719 10.523 -9.956 1.00 82.44 97 LYS A CA 1
ATOM 771 C C . LYS A 1 97 ? 3.398 9.112 -9.461 1.00 82.44 97 LYS A C 1
ATOM 773 O O . LYS A 1 97 ? 4.301 8.334 -9.169 1.00 82.44 97 LYS A O 1
ATOM 778 N N . PHE A 1 98 ? 2.110 8.814 -9.341 1.00 88.75 98 PHE A N 1
ATOM 779 C CA . PHE A 1 98 ? 1.620 7.567 -8.767 1.00 88.75 98 PHE A CA 1
ATOM 780 C C . PHE A 1 98 ? 0.594 6.931 -9.696 1.00 88.75 98 PHE A C 1
ATOM 782 O O . PHE A 1 98 ? -0.198 7.631 -10.325 1.00 88.75 98 PHE A O 1
ATOM 789 N N . TRP A 1 99 ? 0.578 5.604 -9.722 1.00 91.25 99 TRP A N 1
ATOM 790 C CA . TRP A 1 99 ? -0.590 4.844 -10.145 1.00 91.25 99 TRP A CA 1
ATOM 791 C C . TRP A 1 99 ? -1.439 4.559 -8.915 1.00 91.25 99 TRP A C 1
ATOM 793 O O . TRP A 1 99 ? -0.914 4.051 -7.924 1.00 91.25 99 TRP A O 1
ATOM 803 N N . VAL A 1 100 ? -2.730 4.886 -8.972 1.00 94.31 100 VAL A N 1
ATOM 804 C CA . VAL A 1 100 ? -3.642 4.693 -7.841 1.00 94.31 100 VAL A CA 1
ATOM 805 C C . VAL A 1 100 ? -4.685 3.653 -8.184 1.00 94.31 100 VAL A C 1
ATOM 807 O O . VAL A 1 100 ? -5.339 3.723 -9.225 1.00 94.31 100 VAL A O 1
ATOM 810 N N . TYR A 1 101 ? -4.837 2.697 -7.282 1.00 95.94 101 TYR A N 1
ATOM 811 C CA . TYR A 1 101 ? -5.783 1.605 -7.387 1.00 95.94 101 TYR A CA 1
ATOM 812 C C . TYR A 1 101 ? -6.680 1.585 -6.154 1.00 95.94 101 TYR A C 1
ATOM 814 O O . TYR A 1 101 ? -6.251 1.917 -5.049 1.00 95.94 101 TYR A O 1
ATOM 822 N N . GLU A 1 102 ? -7.921 1.165 -6.347 1.00 96.81 102 GLU A N 1
ATOM 823 C CA . GLU A 1 102 ? -8.792 0.700 -5.275 1.00 96.81 102 GLU A CA 1
ATOM 824 C C . GLU A 1 102 ? -8.809 -0.821 -5.315 1.00 96.81 102 GLU A C 1
ATOM 826 O O . GLU A 1 102 ? -9.057 -1.393 -6.377 1.00 96.81 102 GLU A O 1
ATOM 831 N N . GLY A 1 103 ? -8.592 -1.481 -4.183 1.00 96.25 103 GLY A N 1
ATOM 832 C CA . GLY A 1 103 ? -8.711 -2.932 -4.135 1.00 96.25 103 GLY A CA 1
ATOM 833 C C . GLY A 1 103 ? -8.838 -3.493 -2.732 1.00 96.25 103 GLY A C 1
ATOM 834 O O . GLY A 1 103 ? -8.599 -2.789 -1.749 1.00 96.25 103 GLY A O 1
ATOM 835 N N . ARG A 1 104 ? -9.232 -4.765 -2.643 1.00 97.12 104 ARG A N 1
ATOM 836 C CA . ARG A 1 104 ? -9.188 -5.528 -1.389 1.00 97.12 104 ARG A CA 1
ATOM 837 C C . ARG A 1 104 ? -7.739 -5.813 -1.016 1.00 97.12 104 ARG A C 1
ATOM 839 O O . ARG A 1 104 ? -6.908 -6.054 -1.896 1.00 97.12 104 ARG A O 1
ATOM 846 N N . ALA A 1 105 ? -7.442 -5.828 0.280 1.00 95.06 105 ALA A N 1
ATOM 847 C CA . ALA A 1 105 ? -6.098 -6.078 0.786 1.00 95.06 105 ALA A CA 1
ATOM 848 C C . ALA A 1 105 ? -5.511 -7.388 0.238 1.00 95.06 105 ALA A C 1
ATOM 850 O O . ALA A 1 105 ? -4.360 -7.400 -0.189 1.00 95.06 105 ALA A O 1
ATOM 851 N N . SER A 1 106 ? -6.308 -8.457 0.155 1.00 94.88 106 SER A N 1
ATOM 852 C CA . SER A 1 106 ? -5.892 -9.743 -0.424 1.00 94.88 106 SER A CA 1
ATOM 853 C C . SER A 1 106 ? -5.410 -9.628 -1.878 1.00 94.88 106 SER A C 1
ATOM 855 O O . SER A 1 106 ? -4.325 -10.109 -2.210 1.00 94.88 106 SER A O 1
ATOM 857 N N . ALA A 1 107 ? -6.165 -8.936 -2.735 1.00 96.38 107 ALA A N 1
ATOM 858 C CA . ALA A 1 107 ? -5.795 -8.704 -4.130 1.00 96.38 107 ALA A CA 1
ATOM 859 C C . ALA A 1 107 ? -4.546 -7.818 -4.247 1.00 96.38 107 ALA A C 1
ATOM 861 O O . ALA A 1 107 ? -3.652 -8.101 -5.043 1.00 96.38 107 ALA A O 1
ATOM 862 N N . VAL A 1 108 ? -4.447 -6.776 -3.418 1.00 95.44 108 VAL A N 1
ATOM 863 C CA . VAL A 1 108 ? -3.274 -5.893 -3.373 1.00 95.44 108 VAL A CA 1
ATOM 864 C C . VAL A 1 108 ? -2.012 -6.657 -2.963 1.00 95.44 108 VAL A C 1
ATOM 866 O O . VAL A 1 108 ? -0.984 -6.513 -3.624 1.00 95.44 108 VAL A O 1
ATOM 869 N N . CYS A 1 109 ? -2.083 -7.509 -1.936 1.00 93.69 109 CYS A N 1
ATOM 870 C CA . CYS A 1 109 ? -0.956 -8.349 -1.514 1.00 93.69 109 CYS A CA 1
ATOM 871 C C . CYS A 1 109 ? -0.494 -9.268 -2.653 1.00 93.69 109 CYS A C 1
ATOM 873 O O . CYS A 1 109 ? 0.703 -9.373 -2.925 1.00 93.69 109 CYS A O 1
ATOM 875 N N . LEU A 1 110 ? -1.443 -9.875 -3.378 1.00 93.88 110 LEU A N 1
ATOM 876 C CA . LEU A 1 110 ? -1.129 -10.711 -4.535 1.00 93.88 110 LEU A CA 1
ATOM 877 C C . LEU A 1 110 ? -0.395 -9.922 -5.626 1.00 93.88 110 LEU A C 1
ATOM 879 O O . LEU A 1 110 ? 0.594 -10.417 -6.167 1.00 93.88 110 LEU A O 1
ATOM 883 N N . ILE A 1 111 ? -0.834 -8.697 -5.930 1.00 95.25 111 ILE A N 1
ATOM 884 C CA . ILE A 1 111 ? -0.142 -7.837 -6.898 1.00 95.25 111 ILE A CA 1
ATOM 885 C C . ILE A 1 111 ? 1.276 -7.524 -6.443 1.00 95.25 111 ILE A C 1
ATOM 887 O O . ILE A 1 111 ? 2.205 -7.738 -7.219 1.00 95.25 111 ILE A O 1
ATOM 891 N N . LEU A 1 112 ? 1.459 -7.064 -5.204 1.00 93.81 112 LEU A N 1
ATOM 892 C CA . LEU A 1 112 ? 2.777 -6.684 -4.689 1.00 93.81 112 LEU A CA 1
ATOM 893 C C . LEU A 1 112 ? 3.767 -7.857 -4.705 1.00 93.81 112 LEU A C 1
ATOM 895 O O . LEU A 1 112 ? 4.929 -7.651 -5.031 1.00 93.81 112 LEU A O 1
ATOM 899 N N . SER A 1 113 ? 3.301 -9.091 -4.485 1.00 91.75 113 SER A N 1
ATOM 900 C CA . SER A 1 113 ? 4.145 -10.293 -4.593 1.00 91.75 113 SER A CA 1
ATOM 901 C C . SER A 1 113 ? 4.588 -10.644 -6.026 1.00 91.75 113 SER A C 1
ATOM 903 O O . SER A 1 113 ? 5.464 -11.486 -6.221 1.00 91.75 113 SER A O 1
ATOM 905 N N . ARG A 1 114 ? 3.970 -10.041 -7.053 1.00 90.75 114 ARG A N 1
ATOM 906 C CA . ARG A 1 114 ? 4.146 -10.415 -8.470 1.00 90.75 114 ARG A CA 1
ATOM 907 C C . ARG A 1 114 ? 4.735 -9.313 -9.339 1.00 90.75 114 ARG A C 1
ATOM 909 O O . ARG A 1 114 ? 5.231 -9.612 -10.426 1.00 90.75 114 ARG A O 1
ATOM 916 N N . VAL A 1 115 ? 4.663 -8.056 -8.909 1.00 89.81 115 VAL A N 1
ATOM 917 C CA . VAL A 1 115 ? 5.122 -6.914 -9.707 1.00 89.81 115 VAL A CA 1
ATOM 918 C C . VAL A 1 115 ? 6.333 -6.248 -9.065 1.00 89.81 115 VAL A C 1
A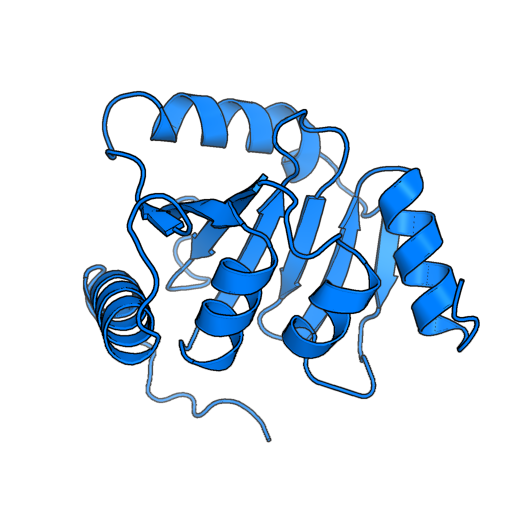TOM 920 O O . VAL A 1 115 ? 6.347 -6.032 -7.857 1.00 89.81 115 VAL A O 1
ATOM 923 N N . PRO A 1 116 ? 7.358 -5.879 -9.848 1.00 84.00 116 PRO A N 1
ATOM 924 C CA . PRO A 1 116 ? 8.443 -5.075 -9.316 1.00 84.00 116 PRO A CA 1
ATOM 925 C C . PRO A 1 116 ? 7.968 -3.634 -9.103 1.00 84.00 116 PRO A C 1
ATOM 927 O O . PRO A 1 116 ? 7.451 -3.011 -10.027 1.00 84.00 116 PRO A O 1
ATOM 930 N N . PHE A 1 117 ? 8.186 -3.098 -7.908 1.00 86.69 117 PHE A N 1
ATOM 931 C CA . PHE A 1 117 ? 7.932 -1.702 -7.557 1.00 86.69 117 PHE A CA 1
ATOM 932 C C . PHE A 1 117 ? 9.107 -1.148 -6.744 1.00 86.69 117 PHE A C 1
ATOM 934 O O . PHE A 1 117 ? 9.787 -1.908 -6.052 1.00 86.69 117 PHE A O 1
ATOM 941 N N . ASP A 1 118 ? 9.317 0.169 -6.817 1.00 86.50 118 ASP A N 1
ATOM 942 C CA . ASP A 1 118 ? 10.285 0.869 -5.963 1.00 86.50 118 ASP A CA 1
ATOM 943 C C . ASP A 1 118 ? 9.651 1.213 -4.614 1.00 86.50 118 ASP A C 1
ATOM 945 O O . ASP A 1 118 ? 10.224 0.970 -3.563 1.00 86.50 118 ASP A O 1
ATOM 949 N N . HIS A 1 119 ? 8.436 1.761 -4.637 1.00 91.06 119 HIS A N 1
ATOM 950 C CA . HIS A 1 119 ? 7.687 2.077 -3.429 1.00 91.06 119 HIS A CA 1
ATOM 951 C C . HIS A 1 119 ? 6.212 1.739 -3.607 1.00 91.06 119 HIS A C 1
ATOM 953 O O . HIS A 1 119 ? 5.630 1.981 -4.672 1.00 91.06 119 HIS A O 1
ATOM 959 N N . ALA A 1 120 ? 5.605 1.249 -2.530 1.00 94.56 120 ALA A N 1
ATOM 960 C CA . ALA A 1 120 ? 4.175 1.002 -2.452 1.00 94.56 120 ALA A CA 1
ATOM 961 C C . ALA A 1 120 ? 3.601 1.633 -1.186 1.00 94.56 120 ALA A C 1
ATOM 963 O O . ALA A 1 120 ? 4.157 1.470 -0.100 1.00 94.56 120 ALA A O 1
ATOM 964 N N . TRP A 1 121 ? 2.472 2.324 -1.316 1.00 96.00 121 TRP A N 1
ATOM 965 C CA . TRP A 1 121 ? 1.708 2.821 -0.178 1.00 96.00 121 TRP A CA 1
ATOM 966 C C . TRP A 1 121 ? 0.327 2.185 -0.182 1.00 96.00 121 TRP A C 1
ATOM 968 O O . TRP A 1 121 ? -0.397 2.293 -1.170 1.00 96.00 121 TRP A O 1
ATOM 978 N N . LEU A 1 122 ? -0.047 1.557 0.929 1.00 97.25 122 LEU A N 1
ATOM 979 C CA . LEU A 1 122 ? -1.424 1.153 1.197 1.00 97.25 122 LEU A CA 1
ATOM 980 C C . LEU A 1 122 ? -2.031 2.154 2.162 1.00 97.25 122 LEU A C 1
ATOM 982 O O . LEU A 1 122 ? -1.478 2.399 3.230 1.00 97.25 122 LEU A O 1
ATOM 986 N N . VAL A 1 123 ? -3.175 2.715 1.802 1.00 97.56 123 VAL A N 1
ATOM 987 C CA . VAL A 1 123 ? -3.869 3.713 2.615 1.00 97.56 123 VAL A CA 1
ATOM 988 C C . VAL A 1 123 ? -5.285 3.239 2.866 1.00 97.56 123 VAL A C 1
ATOM 990 O O . VAL A 1 123 ? -6.005 2.893 1.927 1.00 97.56 123 VAL A O 1
ATOM 993 N N . C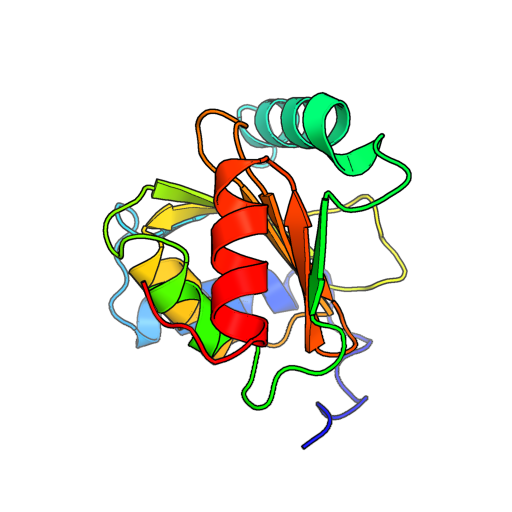YS A 1 124 ? -5.719 3.263 4.122 1.00 96.56 124 CYS A N 1
ATOM 994 C CA . CYS A 1 124 ? -7.104 2.940 4.431 1.00 96.56 124 CYS A CA 1
ATOM 995 C C . CYS A 1 124 ? -8.043 3.963 3.784 1.00 96.56 124 CYS A C 1
ATOM 997 O O . CYS A 1 124 ? -7.734 5.155 3.682 1.00 96.56 124 CYS A O 1
ATOM 999 N N . ARG A 1 125 ? -9.235 3.529 3.371 1.00 95.25 125 ARG A N 1
ATOM 1000 C CA . ARG A 1 125 ? -10.184 4.415 2.680 1.00 95.25 125 ARG A CA 1
ATOM 1001 C C . ARG A 1 125 ? -10.644 5.619 3.505 1.00 95.25 125 ARG A C 1
ATOM 1003 O O . ARG A 1 125 ? -11.063 6.624 2.932 1.00 95.25 125 ARG A O 1
ATOM 1010 N N . LYS A 1 126 ? -10.579 5.506 4.831 1.00 95.94 126 LYS A N 1
ATOM 1011 C CA . LYS A 1 126 ? -10.908 6.573 5.784 1.00 95.94 126 LYS A CA 1
ATOM 1012 C C . LYS A 1 126 ? -9.721 7.492 6.094 1.00 95.94 126 LYS A C 1
ATOM 1014 O O . LYS A 1 126 ? -9.908 8.483 6.787 1.00 95.94 126 LYS A O 1
ATOM 1019 N N . TYR A 1 127 ? -8.532 7.205 5.558 1.00 96.50 127 TYR A N 1
ATOM 1020 C CA . TYR A 1 127 ? -7.285 7.931 5.825 1.00 96.50 127 TYR A CA 1
ATOM 1021 C C . TYR A 1 127 ? -6.879 7.944 7.312 1.00 96.50 127 TYR A C 1
ATOM 1023 O O . TYR A 1 127 ? -6.220 8.868 7.775 1.00 96.50 127 TYR A O 1
ATOM 1031 N N . GLU A 1 128 ? -7.254 6.908 8.059 1.00 96.62 128 GLU A N 1
ATOM 1032 C CA . GLU A 1 128 ? -6.889 6.704 9.468 1.00 96.62 128 GLU A CA 1
ATOM 1033 C C . GLU A 1 128 ? -5.498 6.066 9.615 1.00 96.62 128 GLU A C 1
ATOM 1035 O O . GLU A 1 128 ? -4.808 6.300 10.608 1.00 96.62 128 GLU A O 1
ATOM 1040 N N . TRP A 1 129 ? -5.054 5.297 8.615 1.00 97.38 129 TRP A N 1
ATOM 1041 C CA . TRP A 1 129 ? -3.726 4.691 8.588 1.00 97.38 129 TRP A CA 1
ATOM 1042 C C . TRP A 1 129 ? -3.140 4.613 7.174 1.00 97.38 129 TRP A C 1
ATOM 1044 O O . TRP A 1 129 ? -3.865 4.617 6.174 1.00 97.38 129 TRP A O 1
ATOM 1054 N N . MET A 1 130 ? -1.810 4.518 7.113 1.00 97.81 130 MET A N 1
ATOM 1055 C CA . MET A 1 130 ? -1.045 4.238 5.898 1.00 97.81 130 MET A CA 1
ATOM 1056 C C . MET A 1 130 ? 0.123 3.301 6.215 1.00 97.81 130 MET A C 1
ATOM 1058 O O . MET A 1 130 ? 0.829 3.505 7.201 1.00 97.81 130 MET A O 1
ATOM 1062 N N . LEU A 1 131 ? 0.348 2.316 5.350 1.00 97.62 131 LEU A N 1
ATOM 1063 C CA . LEU A 1 131 ? 1.571 1.521 5.289 1.00 97.62 131 LEU A CA 1
ATOM 1064 C C . LEU A 1 131 ? 2.392 1.938 4.071 1.00 97.62 131 LEU A C 1
ATOM 1066 O O . LEU A 1 131 ? 1.837 2.201 3.006 1.00 97.62 131 LEU A O 1
ATOM 1070 N N . HIS A 1 132 ? 3.710 1.978 4.220 1.00 96.12 132 HIS A N 1
ATOM 1071 C CA . HIS A 1 132 ? 4.658 2.284 3.153 1.00 96.12 132 HIS A CA 1
ATOM 1072 C C . HIS A 1 132 ? 5.739 1.208 3.109 1.00 96.12 132 HIS A C 1
ATOM 1074 O O . HIS A 1 132 ? 6.439 0.997 4.096 1.00 96.12 132 HIS A O 1
ATOM 1080 N N . ILE A 1 133 ? 5.859 0.546 1.961 1.00 95.50 133 ILE A N 1
ATOM 1081 C CA . ILE A 1 133 ? 6.968 -0.348 1.635 1.00 95.50 133 ILE A CA 1
ATOM 1082 C C . ILE A 1 133 ? 7.995 0.458 0.845 1.00 95.50 133 ILE A C 1
ATOM 1084 O O . ILE A 1 133 ? 7.664 1.059 -0.188 1.00 95.50 133 ILE A O 1
ATOM 1088 N N . THR A 1 134 ? 9.225 0.503 1.350 1.00 93.00 134 THR A N 1
ATOM 1089 C CA . THR A 1 134 ? 10.325 1.205 0.689 1.00 93.00 134 THR A CA 1
ATOM 1090 C C . THR A 1 134 ? 11.054 0.321 -0.319 1.00 93.00 134 THR A C 1
ATOM 1092 O O . THR A 1 134 ? 10.894 -0.894 -0.355 1.00 93.00 134 THR A O 1
ATOM 1095 N N . ASP A 1 135 ? 11.909 0.950 -1.112 1.00 89.44 135 ASP A N 1
ATOM 1096 C CA . ASP A 1 135 ? 12.844 0.320 -2.046 1.00 89.44 135 ASP A CA 1
ATOM 1097 C C . ASP A 1 135 ? 13.951 -0.488 -1.348 1.00 89.44 135 ASP A C 1
ATOM 1099 O O . ASP A 1 135 ? 14.663 -1.266 -1.983 1.00 89.44 135 ASP A O 1
ATOM 1103 N N . HIS A 1 136 ? 14.091 -0.291 -0.038 1.00 90.75 136 HIS A N 1
ATOM 1104 C CA . HIS A 1 136 ? 14.969 -1.042 0.850 1.00 90.75 136 HIS A CA 1
ATOM 1105 C C . HIS A 1 136 ? 14.220 -2.133 1.625 1.00 90.75 136 HIS A C 1
ATOM 1107 O O . HIS A 1 136 ? 14.741 -2.618 2.622 1.00 90.75 136 HIS A O 1
ATOM 1113 N N . ASP A 1 137 ? 13.001 -2.481 1.197 1.00 91.75 137 ASP A N 1
ATOM 1114 C CA . ASP A 1 137 ? 12.127 -3.460 1.848 1.00 91.75 137 ASP A CA 1
ATOM 1115 C C . ASP A 1 137 ? 11.838 -3.125 3.334 1.00 91.75 137 ASP A C 1
ATOM 1117 O O . ASP A 1 137 ? 11.488 -3.994 4.128 1.00 91.75 137 ASP A O 1
ATOM 1121 N N . ALA A 1 138 ? 11.914 -1.845 3.722 1.00 95.00 138 ALA A N 1
ATOM 1122 C CA . ALA A 1 138 ? 11.450 -1.399 5.033 1.00 95.00 138 ALA A CA 1
ATOM 1123 C C . ALA A 1 138 ? 9.924 -1.245 5.025 1.00 95.00 138 ALA A C 1
ATOM 1125 O O . ALA A 1 138 ? 9.355 -0.715 4.065 1.00 95.00 138 ALA A O 1
ATOM 1126 N N . LEU A 1 139 ? 9.270 -1.635 6.123 1.00 97.19 139 LEU A N 1
ATOM 1127 C CA . LEU A 1 139 ? 7.833 -1.445 6.319 1.00 97.19 139 LEU A CA 1
AT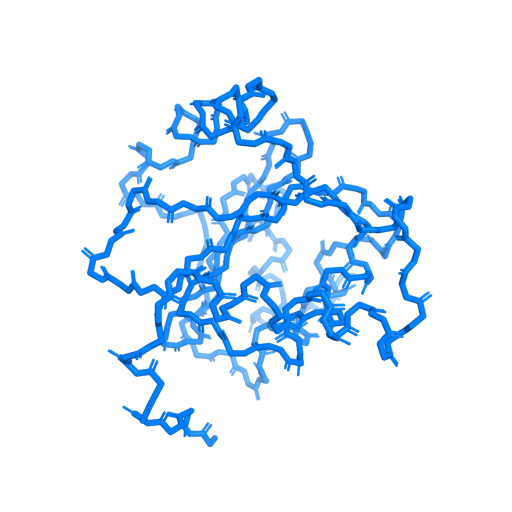OM 1128 C C . LEU A 1 139 ? 7.583 -0.324 7.327 1.00 97.19 139 LEU A C 1
ATOM 1130 O O . LEU A 1 139 ? 7.994 -0.397 8.482 1.00 97.19 139 LEU A O 1
ATOM 1134 N N . ILE A 1 140 ? 6.904 0.728 6.891 1.00 97.31 140 ILE A N 1
ATOM 1135 C CA . ILE A 1 140 ? 6.654 1.932 7.682 1.00 97.31 140 ILE A CA 1
ATOM 1136 C C . ILE A 1 140 ? 5.152 2.082 7.904 1.00 97.31 140 ILE A C 1
ATOM 1138 O O . ILE A 1 140 ? 4.375 1.945 6.962 1.00 97.31 140 ILE A O 1
ATOM 1142 N N . ALA A 1 141 ? 4.743 2.400 9.131 1.00 97.69 141 ALA A N 1
ATOM 1143 C CA . ALA A 1 141 ? 3.351 2.642 9.488 1.00 97.69 141 ALA A CA 1
ATOM 1144 C C . ALA A 1 141 ? 3.104 4.080 9.956 1.00 97.69 141 ALA A C 1
ATOM 1146 O O . ALA A 1 141 ? 3.908 4.704 10.659 1.00 97.69 141 ALA A O 1
ATOM 1147 N N . TYR A 1 142 ? 1.926 4.566 9.584 1.00 97.56 142 TYR A N 1
ATOM 1148 C CA . TYR A 1 142 ? 1.317 5.802 10.042 1.00 97.56 142 TYR A CA 1
ATOM 1149 C C . TYR A 1 142 ? -0.097 5.506 10.540 1.00 97.56 142 TYR A C 1
ATOM 1151 O O . TYR A 1 142 ? -0.795 4.658 9.980 1.00 97.56 142 TYR A O 1
ATOM 1159 N N . GLY A 1 143 ? -0.541 6.251 11.549 1.00 96.00 143 GLY A N 1
ATOM 1160 C CA . GLY A 1 143 ? -1.806 6.018 12.243 1.00 96.00 143 GLY A CA 1
ATOM 1161 C C . GLY A 1 143 ? -1.604 5.138 13.475 1.00 96.00 143 GLY A C 1
ATOM 1162 O O . GLY A 1 143 ? -0.843 4.168 13.446 1.00 96.00 143 GLY A O 1
ATOM 1163 N N . ALA A 1 144 ? -2.271 5.495 14.575 1.00 94.31 144 ALA A N 1
ATOM 1164 C CA . ALA A 1 144 ? -2.018 4.910 15.891 1.00 94.31 144 ALA A CA 1
ATOM 1165 C C . ALA A 1 144 ? -2.225 3.387 15.909 1.00 94.31 144 ALA A C 1
ATOM 1167 O O . ALA A 1 144 ? -1.323 2.654 16.308 1.00 94.31 144 ALA A O 1
ATOM 1168 N N . GLU A 1 145 ? -3.371 2.910 15.416 1.00 94.56 145 GLU A N 1
ATOM 1169 C CA . GLU A 1 145 ? -3.709 1.482 15.408 1.00 94.56 145 GLU A CA 1
ATOM 1170 C C . GLU A 1 145 ? -2.705 0.658 14.588 1.00 94.56 145 GLU A C 1
ATOM 1172 O O . GLU A 1 145 ? -2.135 -0.314 15.082 1.00 94.56 145 GLU A O 1
ATOM 1177 N N . MET A 1 146 ? -2.433 1.077 13.349 1.00 96.44 146 MET A N 1
ATOM 1178 C CA . MET A 1 146 ? -1.530 0.354 12.450 1.00 96.44 146 MET A CA 1
ATOM 1179 C C . MET A 1 146 ? -0.093 0.319 12.980 1.00 96.44 146 MET A C 1
ATOM 1181 O O . MET A 1 146 ? 0.614 -0.677 12.844 1.00 96.44 146 MET A O 1
ATOM 1185 N N . SER A 1 147 ? 0.329 1.390 13.647 1.00 96.31 147 SER A N 1
ATOM 1186 C CA . SER A 1 147 ? 1.659 1.480 14.250 1.00 96.31 147 SER A CA 1
ATOM 1187 C C . SER A 1 147 ? 1.825 0.547 15.444 1.00 96.31 147 SER A C 1
ATOM 1189 O O . SER A 1 147 ? 2.912 0.008 15.646 1.00 96.31 147 SER A O 1
ATOM 1191 N N . VAL A 1 148 ? 0.760 0.332 16.222 1.00 96.06 148 VAL A N 1
ATOM 1192 C CA . VAL A 1 148 ? 0.743 -0.669 17.298 1.00 96.06 148 VAL A CA 1
ATOM 1193 C C . VAL A 1 148 ? 0.837 -2.078 16.711 1.00 96.06 148 VAL A C 1
ATOM 1195 O O . VAL A 1 148 ? 1.690 -2.845 17.152 1.00 96.06 148 VAL A O 1
ATOM 1198 N N . LYS A 1 149 ? 0.046 -2.395 15.675 1.00 95.62 149 LYS A N 1
ATOM 1199 C CA . LYS A 1 149 ? 0.105 -3.702 14.990 1.00 95.62 149 LYS A CA 1
ATOM 1200 C C . LYS A 1 149 ? 1.492 -3.995 14.413 1.00 95.62 149 LYS A C 1
ATOM 1202 O O . LYS A 1 149 ? 2.003 -5.104 14.573 1.00 95.62 149 LYS A O 1
ATOM 1207 N N . LEU A 1 150 ? 2.120 -2.998 13.779 1.00 96.31 150 LEU A N 1
ATOM 1208 C CA . LEU A 1 150 ? 3.460 -3.146 13.212 1.00 96.31 150 LEU A CA 1
ATOM 1209 C C . LEU A 1 150 ? 4.511 -3.412 14.299 1.00 96.31 150 LEU A C 1
ATOM 1211 O O . LEU A 1 150 ? 5.324 -4.315 14.133 1.00 96.31 150 LEU A O 1
ATOM 1215 N N . LYS A 1 151 ? 4.477 -2.669 15.415 1.00 95.25 151 LYS A N 1
ATOM 1216 C CA . LYS A 1 151 ? 5.397 -2.876 16.550 1.00 95.25 151 LYS A CA 1
ATOM 1217 C C . LYS A 1 151 ? 5.225 -4.257 17.175 1.00 95.25 151 LYS A C 1
ATOM 1219 O O . LYS A 1 151 ? 6.205 -4.969 17.331 1.00 95.25 151 LYS A O 1
ATOM 1224 N N . ALA A 1 152 ? 3.984 -4.664 17.441 1.00 93.75 152 ALA A N 1
ATOM 1225 C CA . ALA A 1 152 ? 3.696 -5.991 17.977 1.00 93.75 152 ALA A CA 1
ATOM 1226 C C . ALA A 1 152 ? 4.253 -7.096 17.060 1.00 93.75 152 ALA A C 1
ATOM 1228 O O . ALA A 1 152 ? 4.946 -7.998 17.526 1.00 93.75 152 ALA A O 1
ATOM 1229 N N . SER A 1 153 ? 4.061 -6.954 15.744 1.00 91.62 153 SER A N 1
ATOM 1230 C CA . SER A 1 153 ? 4.626 -7.876 14.753 1.00 91.62 153 SER A CA 1
ATOM 1231 C C . SER A 1 153 ? 6.162 -7.891 14.766 1.00 91.62 153 SER A C 1
ATOM 1233 O O . SER A 1 153 ? 6.750 -8.967 14.668 1.00 91.62 153 SER A O 1
ATOM 1235 N N . ALA A 1 154 ? 6.802 -6.724 14.904 1.00 89.25 154 ALA A N 1
ATOM 1236 C CA . ALA A 1 154 ? 8.259 -6.581 14.969 1.00 89.25 154 ALA A CA 1
ATOM 1237 C C . ALA A 1 154 ? 8.871 -7.235 16.213 1.00 89.25 154 ALA A C 1
ATOM 1239 O O . ALA A 1 154 ? 9.941 -7.835 16.133 1.00 89.25 154 ALA A O 1
ATOM 1240 N N . ASP A 1 155 ? 8.153 -7.187 17.332 1.00 87.56 155 ASP A N 1
ATOM 1241 C CA . ASP A 1 155 ? 8.570 -7.776 18.604 1.00 87.56 155 ASP A CA 1
ATOM 1242 C C . ASP A 1 155 ? 8.282 -9.291 18.690 1.00 87.56 155 ASP A C 1
ATOM 1244 O O . ASP A 1 155 ? 8.531 -9.913 19.721 1.00 87.56 155 ASP A O 1
ATOM 1248 N N . GLY A 1 156 ? 7.734 -9.902 17.630 1.00 79.69 156 GLY A N 1
ATOM 1249 C CA . GLY A 1 156 ? 7.318 -11.311 17.624 1.00 79.69 156 GLY A CA 1
ATOM 1250 C C . GLY A 1 156 ? 6.021 -11.585 18.398 1.00 79.69 156 GLY A C 1
ATOM 1251 O O . GLY A 1 156 ? 5.650 -12.743 18.594 1.00 79.69 156 GLY A O 1
ATOM 1252 N N . ASN A 1 157 ? 5.314 -10.532 18.809 1.00 64.25 157 ASN A N 1
ATOM 1253 C CA . ASN A 1 157 ? 4.037 -10.595 19.507 1.00 64.25 157 ASN A CA 1
ATOM 1254 C C . ASN A 1 157 ? 2.901 -10.535 18.478 1.00 64.25 157 ASN A C 1
ATOM 1256 O O . ASN A 1 157 ? 2.412 -9.463 18.124 1.00 64.25 157 ASN A O 1
ATOM 1260 N N . PHE A 1 158 ? 2.482 -11.689 17.964 1.00 53.12 158 PHE A N 1
ATOM 1261 C CA . PHE A 1 158 ? 1.274 -11.758 17.142 1.00 53.12 158 PHE A CA 1
ATOM 1262 C C . PHE A 1 158 ? 0.043 -11.505 18.032 1.00 53.12 158 PHE A C 1
ATOM 1264 O O . PHE A 1 158 ? -0.113 -12.175 19.054 1.00 53.12 158 PHE A O 1
ATOM 1271 N N . ILE A 1 159 ? -0.788 -10.523 17.660 1.00 48.31 159 ILE A N 1
ATOM 1272 C CA . ILE A 1 159 ? -2.105 -10.251 18.267 1.00 48.31 159 ILE A CA 1
ATOM 1273 C C . ILE A 1 159 ? -3.171 -10.985 17.457 1.00 48.31 159 ILE A C 1
ATOM 1275 O O . ILE A 1 159 ? -3.095 -10.891 16.210 1.00 48.31 159 ILE A O 1
#

pLDDT: mean 87.07, std 15.03, range [37.09, 97.81]

Foldseek 3Di:
DQDDPPLVDDDPVQQVVQLVVLCVVVVNDVAAKNWDDPPPPVVVVLVLCCVLPVPDPDFLAKDLDDPDQLLVCQVLLFPQQFWWKKWFDSDPVCVSDTTIMIHGSNSVSSSVVRGDGQKIKTAHPVRQKIWIQHNSSMITIHHDSSRVSVVCVSVVNRD

Secondary structure (DSSP, 8-state):
-PPPGGGTT--THHHHHHHHHHHHHTT--TTTEEEPPTTTHHHHHHHHHIIIIIT-SS-SEEESS-SS-HHHHHHHHS-TT-EEEEEEES-GGGTT--EEEEEEHHHHHHHHTTS--SEEEEEETTSS-EEEE-TT--EEEESHHHHHHHHHHHTT---

Radius of gyration: 14.87 Å; chains: 1; bounding box: 33×30×39 Å